Protein AF-A0A377F4G5-F1 (afdb_monomer_lite)

Organism: Escherichia coli (NCBI:txid562)

Structure (mmCIF, N/CA/C/O backbone):
data_AF-A0A377F4G5-F1
#
_entry.id   AF-A0A377F4G5-F1
#
loop_
_atom_site.group_PDB
_atom_site.id
_atom_site.type_symbol
_atom_site.label_atom_id
_atom_site.label_alt_id
_atom_site.label_comp_id
_atom_site.label_asym_id
_atom_site.label_entity_id
_atom_s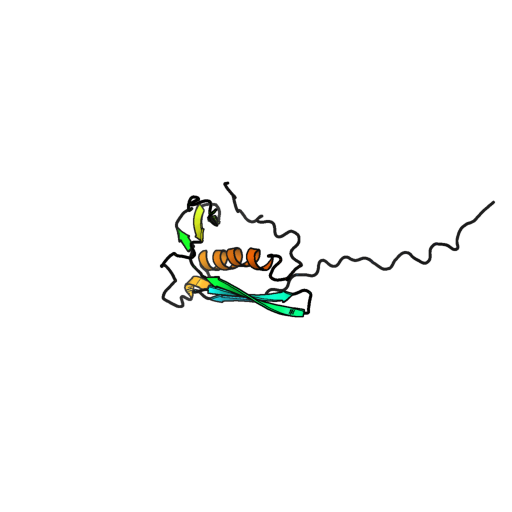ite.label_seq_id
_atom_site.pdbx_PDB_ins_code
_atom_site.Cartn_x
_atom_site.Cartn_y
_atom_site.Cartn_z
_atom_site.occupancy
_atom_site.B_iso_or_equiv
_atom_site.auth_seq_id
_atom_site.auth_comp_id
_atom_site.auth_asym_id
_atom_site.auth_atom_id
_atom_site.pdbx_PDB_model_num
ATOM 1 N N . MET A 1 1 ? 16.442 16.358 66.355 1.00 37.94 1 MET A N 1
ATOM 2 C CA . MET A 1 1 ? 16.858 15.052 65.813 1.00 37.94 1 MET A CA 1
ATOM 3 C C . MET A 1 1 ? 15.592 14.309 65.442 1.00 37.94 1 MET A C 1
ATOM 5 O O . MET A 1 1 ? 14.821 14.062 66.358 1.00 37.94 1 MET A O 1
ATOM 9 N N . THR A 1 2 ? 15.421 14.066 64.129 1.00 38.19 2 THR A N 1
ATOM 10 C CA . THR A 1 2 ? 14.563 13.037 63.485 1.00 38.19 2 THR A CA 1
ATOM 11 C C . THR A 1 2 ? 13.040 13.112 63.743 1.00 38.19 2 THR A C 1
ATOM 13 O O . THR A 1 2 ? 12.600 13.328 64.857 1.00 38.19 2 THR A O 1
ATOM 16 N N . GLU A 1 3 ? 12.109 12.968 62.795 1.00 39.31 3 GLU A N 1
ATOM 17 C CA . GLU A 1 3 ? 12.101 12.510 61.395 1.00 39.31 3 GLU A CA 1
ATOM 18 C C . GLU A 1 3 ? 10.662 12.800 60.893 1.00 39.31 3 GLU A C 1
ATOM 20 O O . GLU A 1 3 ? 9.686 12.408 61.525 1.00 39.31 3 GLU A O 1
ATOM 25 N N . LEU A 1 4 ? 10.416 13.699 59.943 1.00 51.66 4 LEU A N 1
ATOM 26 C CA . LEU A 1 4 ? 10.367 13.440 58.500 1.00 51.66 4 LEU A CA 1
ATOM 27 C C . LEU A 1 4 ? 9.901 12.026 58.088 1.00 51.66 4 LEU A C 1
ATOM 29 O O . LEU A 1 4 ? 10.628 11.315 57.411 1.00 51.66 4 LEU A O 1
ATOM 33 N N . ALA A 1 5 ? 8.670 11.632 58.430 1.00 48.06 5 ALA A N 1
ATOM 34 C CA . ALA A 1 5 ? 8.069 10.421 57.848 1.00 48.06 5 ALA A CA 1
ATOM 35 C C . ALA A 1 5 ? 6.545 10.495 57.613 1.00 48.06 5 ALA A C 1
ATOM 37 O O . ALA A 1 5 ? 5.869 9.472 57.597 1.00 48.06 5 ALA A O 1
ATOM 38 N N . LYS A 1 6 ? 5.972 11.690 57.407 1.00 47.28 6 LYS A N 1
ATOM 39 C CA . LYS A 1 6 ? 4.544 11.840 57.039 1.00 47.28 6 LYS A CA 1
ATOM 40 C C . LYS A 1 6 ? 4.294 12.460 55.663 1.00 47.28 6 LYS A C 1
ATOM 42 O O . LYS A 1 6 ? 3.179 12.870 55.368 1.00 47.28 6 LYS A O 1
ATOM 47 N N . THR A 1 7 ? 5.305 12.461 54.797 1.00 44.16 7 THR A N 1
ATOM 48 C CA . THR A 1 7 ? 5.225 13.081 53.463 1.00 44.16 7 THR A CA 1
ATOM 49 C C . THR A 1 7 ? 5.593 12.123 52.331 1.00 44.16 7 THR A C 1
ATOM 51 O O . THR A 1 7 ? 6.259 12.511 51.380 1.00 44.16 7 THR A O 1
ATOM 54 N N . LYS A 1 8 ? 5.170 10.857 52.412 1.00 45.88 8 LYS A N 1
ATOM 55 C CA . LYS A 1 8 ? 5.184 9.922 51.272 1.00 45.88 8 LYS A CA 1
ATOM 56 C C . LYS A 1 8 ? 4.009 8.947 51.353 1.00 45.88 8 LYS A C 1
ATOM 58 O O . LYS A 1 8 ? 4.189 7.750 51.520 1.00 45.88 8 LYS A O 1
ATOM 63 N N . LEU A 1 9 ? 2.794 9.470 51.228 1.00 38.44 9 LEU A N 1
ATOM 64 C CA . LEU A 1 9 ? 1.647 8.666 50.793 1.00 38.44 9 LEU A CA 1
ATOM 65 C C . LEU A 1 9 ? 0.963 9.364 49.614 1.00 38.44 9 LEU A C 1
ATOM 67 O O . LEU A 1 9 ? -0.228 9.632 49.614 1.00 38.44 9 LEU A O 1
ATOM 71 N N . ALA A 1 10 ? 1.789 9.745 48.646 1.00 45.88 10 ALA A N 1
ATOM 72 C CA . ALA A 1 10 ? 1.379 10.315 47.372 1.00 45.88 10 ALA A CA 1
ATOM 73 C C . ALA A 1 10 ? 2.387 9.904 46.293 1.00 45.88 10 ALA A C 1
ATOM 75 O O . ALA A 1 10 ? 2.873 10.746 45.560 1.00 45.88 10 ALA A O 1
ATOM 76 N N . VAL A 1 11 ? 2.800 8.634 46.253 1.00 48.31 11 VAL A N 1
ATOM 77 C CA . VAL A 1 11 ? 3.570 8.095 45.122 1.00 48.31 11 VAL A CA 1
ATOM 78 C C . VAL A 1 11 ? 3.311 6.596 45.043 1.00 48.31 11 VAL A C 1
ATOM 80 O O . VAL A 1 11 ? 3.979 5.828 45.726 1.00 48.31 11 VAL A O 1
ATOM 83 N N . ALA A 1 12 ? 2.312 6.208 44.256 1.00 44.22 12 ALA A N 1
ATOM 84 C CA . ALA A 1 12 ? 2.341 5.036 43.374 1.00 44.22 12 ALA A CA 1
ATOM 85 C C . ALA A 1 12 ? 0.961 4.847 42.719 1.00 44.22 12 ALA A C 1
ATOM 87 O O . ALA A 1 12 ? 0.418 3.748 42.705 1.00 44.22 12 ALA A O 1
ATOM 88 N N . GLU A 1 13 ? 0.379 5.915 42.161 1.00 46.00 13 GLU A N 1
ATOM 89 C CA . GLU A 1 13 ? -0.459 5.696 40.985 1.00 46.00 13 GLU A CA 1
ATOM 90 C C . GLU A 1 13 ? 0.508 5.273 39.884 1.00 46.00 13 GLU A C 1
ATOM 92 O O . GLU A 1 13 ? 1.428 6.003 39.506 1.00 46.00 13 GLU A O 1
ATOM 97 N N . SER A 1 14 ? 0.385 4.015 39.485 1.00 44.62 14 SER A N 1
ATOM 98 C CA . SER A 1 14 ? 1.102 3.429 38.374 1.00 44.62 14 SER A CA 1
ATOM 99 C C . SER A 1 14 ? 0.802 4.241 37.118 1.00 44.62 14 SER A C 1
ATOM 101 O O . SER A 1 14 ? -0.195 4.004 36.443 1.00 44.62 14 SER A O 1
ATOM 103 N N . ASN A 1 15 ? 1.686 5.177 36.776 1.00 49.75 15 ASN A N 1
ATOM 104 C CA . ASN A 1 15 ? 1.816 5.685 35.416 1.00 49.75 15 ASN A CA 1
ATOM 105 C C . ASN A 1 15 ? 2.389 4.560 34.543 1.00 49.75 15 ASN A C 1
ATOM 107 O O . ASN A 1 15 ? 3.531 4.615 34.090 1.00 49.75 15 ASN A O 1
ATOM 111 N N . SER A 1 16 ? 1.607 3.501 34.339 1.00 50.69 16 SER A N 1
ATOM 112 C CA . SER A 1 16 ? 1.743 2.674 33.156 1.00 50.69 16 SER A CA 1
ATOM 113 C C . SER A 1 16 ? 1.208 3.520 32.014 1.00 50.69 16 SER A C 1
ATOM 115 O O . SER A 1 16 ? 0.003 3.592 31.787 1.00 50.69 16 SER A O 1
ATOM 117 N N . THR A 1 17 ? 2.103 4.212 31.317 1.00 50.62 17 THR A N 1
ATOM 118 C CA . THR A 1 17 ? 1.863 4.610 29.934 1.00 50.62 17 THR A CA 1
ATOM 119 C C . THR A 1 17 ? 1.641 3.319 29.152 1.00 50.62 17 THR A C 1
ATOM 121 O O . THR A 1 17 ? 2.578 2.754 28.588 1.00 50.62 17 THR A O 1
ATOM 124 N N . GLU A 1 18 ? 0.412 2.796 29.180 1.00 59.56 18 GLU A N 1
ATOM 125 C CA . GLU A 1 18 ? -0.017 1.817 28.198 1.00 59.56 18 GLU A CA 1
ATOM 126 C C . GLU A 1 18 ? 0.208 2.482 26.846 1.00 59.56 18 GLU A C 1
ATOM 128 O O . GLU A 1 18 ? -0.343 3.540 26.535 1.00 59.56 18 GLU A O 1
ATOM 133 N N . LEU A 1 19 ? 1.113 1.906 26.061 1.00 60.53 19 LEU A N 1
ATOM 134 C CA . LEU A 1 19 ? 1.130 2.157 24.636 1.00 60.53 19 LEU A CA 1
ATOM 135 C C . LEU A 1 19 ? -0.223 1.665 24.136 1.00 60.53 19 LEU A C 1
ATOM 137 O O . LEU A 1 19 ? -0.404 0.461 23.945 1.00 60.53 19 LEU A O 1
ATOM 141 N N . GLU A 1 20 ? -1.187 2.575 23.987 1.00 68.25 20 GLU A N 1
ATOM 142 C CA . GLU A 1 20 ? -2.457 2.227 23.366 1.00 68.25 20 GLU A CA 1
ATOM 143 C C . GLU A 1 20 ? -2.127 1.534 22.045 1.00 68.25 20 GLU A C 1
ATOM 145 O O . GLU A 1 20 ? -1.281 1.976 21.273 1.00 68.25 20 GLU A O 1
ATOM 150 N N . THR A 1 21 ? -2.675 0.357 21.796 1.00 71.38 21 THR A N 1
ATOM 151 C CA . THR A 1 21 ? -2.383 -0.318 20.533 1.00 71.38 21 THR A CA 1
ATOM 152 C C . THR A 1 21 ? -3.309 0.273 19.487 1.00 71.38 21 THR A C 1
ATOM 154 O O . THR A 1 21 ? -4.527 0.214 19.655 1.00 71.38 21 THR A O 1
ATOM 157 N N . LEU A 1 22 ? -2.759 0.839 18.405 1.00 79.44 22 LEU A N 1
ATOM 158 C CA . LEU A 1 22 ? -3.602 1.280 17.296 1.00 79.44 22 LEU A CA 1
ATOM 159 C C . LEU A 1 22 ? -4.288 0.055 16.686 1.00 79.44 22 LEU A C 1
ATOM 161 O O . LEU A 1 22 ? -3.622 -0.859 16.199 1.00 79.44 22 LEU A O 1
ATOM 165 N N . LYS A 1 23 ? -5.620 0.059 16.690 1.00 83.81 23 LYS A N 1
ATOM 166 C CA . LYS A 1 23 ? -6.434 -0.955 16.021 1.00 83.81 23 LYS A CA 1
ATOM 167 C C . LYS A 1 23 ? -6.840 -0.426 14.653 1.00 83.81 23 LYS A C 1
ATOM 169 O O . LYS A 1 23 ? -7.437 0.644 14.551 1.00 83.81 23 LYS A O 1
ATOM 174 N N . VAL A 1 24 ? -6.505 -1.184 13.617 1.00 88.69 24 VAL A N 1
ATOM 175 C CA . VAL A 1 24 ? -6.858 -0.880 12.232 1.00 88.69 24 VAL A CA 1
ATOM 176 C C . VAL A 1 24 ? -7.565 -2.095 11.658 1.00 88.69 24 VAL A C 1
ATOM 178 O O . VAL A 1 24 ? -7.086 -3.217 11.808 1.00 88.69 24 VAL A O 1
ATOM 181 N N . VAL A 1 25 ? -8.701 -1.867 11.011 1.00 92.44 25 VAL A N 1
ATOM 182 C CA . VAL A 1 25 ? -9.374 -2.874 10.188 1.00 92.44 25 VAL A CA 1
ATOM 183 C C . VAL A 1 25 ? -9.029 -2.582 8.736 1.00 92.44 25 VAL A C 1
ATOM 185 O O . VAL A 1 25 ? -9.068 -1.423 8.322 1.00 92.44 25 VAL A O 1
ATOM 188 N N . ILE A 1 26 ? -8.664 -3.621 7.989 1.00 91.88 26 ILE A N 1
ATOM 189 C CA . ILE A 1 26 ? -8.190 -3.522 6.608 1.00 91.88 26 ILE A CA 1
ATOM 190 C C . ILE A 1 26 ? -8.990 -4.504 5.748 1.00 91.88 26 ILE A C 1
ATOM 192 O O . ILE A 1 26 ? -9.063 -5.684 6.075 1.00 91.88 26 ILE A O 1
ATOM 196 N N . ASP A 1 27 ? -9.592 -3.994 4.678 1.00 91.88 27 ASP A N 1
ATOM 197 C CA . ASP A 1 27 ? -10.165 -4.746 3.556 1.00 91.88 27 ASP A CA 1
ATOM 198 C C . ASP A 1 27 ? -9.227 -4.538 2.356 1.00 91.88 27 ASP A C 1
ATOM 200 O O . ASP A 1 27 ? -9.256 -3.488 1.709 1.00 91.88 27 ASP A O 1
ATOM 204 N N . ASP A 1 28 ? -8.322 -5.490 2.124 1.00 88.06 28 ASP A N 1
ATOM 205 C CA . ASP A 1 28 ? -7.236 -5.458 1.136 1.00 88.06 28 ASP A CA 1
ATOM 206 C C . ASP A 1 28 ? -7.664 -6.048 -0.219 1.00 88.06 28 ASP A C 1
ATOM 208 O O . ASP A 1 28 ? -7.065 -6.969 -0.776 1.00 88.06 28 ASP A O 1
ATOM 212 N N . GLY A 1 29 ? -8.738 -5.496 -0.783 1.00 86.88 29 GLY A N 1
ATOM 213 C CA . GLY A 1 29 ? -9.226 -5.898 -2.098 1.00 86.88 29 GLY A CA 1
ATOM 214 C C . GLY A 1 29 ? -8.226 -5.616 -3.229 1.00 86.88 29 GLY A C 1
ATOM 215 O O . GLY A 1 29 ? -7.485 -4.633 -3.208 1.00 86.88 29 GLY A O 1
ATOM 216 N N . SER A 1 30 ? -8.283 -6.419 -4.299 1.00 84.25 30 SER A N 1
ATOM 217 C CA . SER A 1 30 ? -7.330 -6.328 -5.422 1.00 84.25 30 SER A CA 1
ATOM 218 C C . SER A 1 30 ? -7.296 -4.991 -6.152 1.00 84.25 30 SER A C 1
ATOM 220 O O . SER A 1 30 ? -6.283 -4.649 -6.756 1.00 84.25 30 SER A O 1
ATOM 222 N N . LYS A 1 31 ? -8.375 -4.208 -6.076 1.00 84.75 31 LYS A N 1
ATOM 223 C CA . LYS A 1 31 ? -8.443 -2.865 -6.667 1.00 84.75 31 LYS A CA 1
ATOM 224 C C . LYS A 1 31 ? -7.948 -1.773 -5.723 1.00 84.75 31 LYS A C 1
ATOM 226 O O . LYS A 1 31 ? -7.431 -0.756 -6.178 1.00 84.75 31 LYS A O 1
ATOM 231 N N . ALA A 1 32 ? -8.160 -1.943 -4.423 1.00 87.25 32 ALA A N 1
ATOM 232 C CA . ALA A 1 32 ? -7.875 -0.926 -3.425 1.00 87.25 32 ALA A CA 1
ATOM 233 C C . ALA A 1 32 ? -7.903 -1.521 -2.016 1.00 87.25 32 ALA A C 1
ATOM 235 O O . ALA A 1 32 ? -8.770 -2.341 -1.715 1.00 87.25 32 ALA A O 1
ATOM 236 N N . ALA A 1 33 ? -7.027 -1.020 -1.145 1.00 89.06 33 ALA A N 1
ATOM 237 C CA . ALA A 1 33 ? -7.120 -1.276 0.283 1.00 89.06 33 ALA A CA 1
ATOM 238 C C . ALA A 1 33 ? -8.011 -0.212 0.936 1.00 89.06 33 ALA A C 1
ATOM 240 O O . ALA A 1 33 ? -7.820 0.993 0.745 1.00 89.06 33 ALA A O 1
ATOM 241 N N . LYS A 1 34 ? -8.991 -0.661 1.720 1.00 91.62 34 LYS A N 1
ATOM 242 C CA . LYS A 1 34 ? -9.838 0.188 2.563 1.00 91.62 34 LYS A CA 1
ATOM 243 C C . LYS A 1 34 ? -9.442 -0.031 4.007 1.00 91.62 34 LYS A C 1
ATOM 245 O O . LYS A 1 34 ? -9.418 -1.162 4.480 1.00 91.62 34 LYS A O 1
ATOM 250 N N . LEU A 1 35 ? -9.123 1.047 4.702 1.00 91.75 35 LEU A N 1
ATOM 251 C CA . LEU A 1 35 ? -8.697 1.001 6.089 1.00 91.75 35 LEU A CA 1
ATOM 252 C C . LEU A 1 35 ? -9.661 1.824 6.928 1.00 91.75 35 LEU A C 1
ATOM 254 O O . LEU A 1 35 ? -10.163 2.854 6.482 1.00 91.75 35 LEU A O 1
ATOM 258 N N . VAL A 1 36 ? -9.893 1.387 8.159 1.00 91.62 36 VAL A N 1
ATOM 259 C CA . VAL A 1 36 ? -10.579 2.192 9.165 1.00 91.62 36 VAL A CA 1
ATOM 260 C C . VAL A 1 36 ? -9.882 2.045 10.508 1.00 91.62 36 VAL A C 1
ATOM 262 O O . VAL A 1 36 ? -9.518 0.944 10.927 1.00 91.62 36 VAL A O 1
ATOM 265 N N . CYS A 1 37 ? -9.687 3.173 11.176 1.00 89.12 37 CYS A N 1
ATOM 266 C CA . CYS A 1 37 ? -9.221 3.247 12.554 1.00 89.12 37 CYS A CA 1
ATOM 267 C C . CYS A 1 37 ? -10.185 4.096 13.376 1.00 89.12 37 CYS A C 1
ATOM 269 O O . CYS A 1 37 ? -10.938 4.905 12.834 1.00 89.12 37 CYS A O 1
ATOM 271 N N . THR A 1 38 ? -10.151 3.910 14.689 1.00 87.75 38 THR A N 1
ATOM 272 C CA . THR A 1 38 ? -10.798 4.824 15.628 1.00 87.75 38 THR A CA 1
ATOM 273 C C . THR A 1 38 ? -9.810 5.937 15.971 1.00 87.75 38 THR A C 1
ATOM 275 O O . THR A 1 38 ? -8.666 5.647 16.328 1.00 87.75 38 THR A O 1
ATOM 278 N N . ASN A 1 39 ? -10.221 7.196 15.829 1.00 84.75 39 ASN A N 1
ATOM 279 C CA . ASN A 1 39 ? -9.410 8.340 16.245 1.00 84.75 39 ASN A CA 1
ATOM 280 C C . ASN A 1 39 ? -9.497 8.563 17.766 1.00 84.75 39 ASN A C 1
ATOM 282 O O . ASN A 1 39 ? -10.257 7.901 18.474 1.00 84.75 39 ASN A O 1
ATOM 286 N N . ASN A 1 40 ? -8.741 9.534 18.271 1.00 81.44 40 ASN A N 1
ATOM 287 C CA . ASN A 1 40 ? -8.720 9.870 19.700 1.00 81.44 40 ASN A CA 1
ATOM 288 C C . ASN A 1 40 ? -10.076 10.346 20.255 1.00 81.44 40 ASN A C 1
ATOM 290 O O . ASN A 1 40 ? -10.274 10.362 21.466 1.00 81.44 40 ASN A O 1
ATOM 294 N N . GLN A 1 41 ? -10.991 10.778 19.389 1.00 83.94 41 GLN A N 1
ATOM 295 C CA . GLN A 1 41 ? -12.336 11.236 19.724 1.00 83.94 41 GLN A CA 1
ATOM 296 C C . GLN A 1 41 ? -13.354 10.086 19.761 1.00 83.94 41 GLN A C 1
ATOM 298 O O . GLN A 1 41 ? -14.483 10.287 20.202 1.00 83.94 41 GLN A O 1
ATOM 303 N N . GLY A 1 42 ? -12.956 8.879 19.344 1.00 84.00 42 GLY A N 1
ATOM 304 C CA . GLY A 1 42 ? -13.838 7.718 19.241 1.00 84.00 42 GLY A CA 1
ATOM 305 C C . GLY A 1 42 ? -14.532 7.571 17.882 1.00 84.00 42 GLY A C 1
ATOM 306 O O . GLY A 1 42 ? -15.303 6.628 17.707 1.00 84.00 42 GLY A O 1
ATOM 307 N N . ASP A 1 43 ? -14.252 8.444 16.911 1.00 87.88 43 ASP A N 1
ATOM 308 C CA . ASP A 1 43 ? -14.858 8.393 15.579 1.00 87.88 43 ASP A CA 1
ATOM 309 C C . ASP A 1 43 ? -14.118 7.422 14.653 1.00 87.88 43 ASP A C 1
ATOM 311 O O . ASP A 1 43 ? -12.900 7.239 14.739 1.00 87.88 43 ASP A O 1
ATOM 315 N N . LEU A 1 44 ? -14.857 6.830 13.711 1.00 88.62 44 LEU A N 1
ATOM 316 C CA . LEU A 1 44 ? -14.294 5.997 12.651 1.00 88.62 44 LEU A CA 1
ATOM 317 C C . LEU A 1 44 ? -13.726 6.866 11.525 1.00 88.62 44 LEU A C 1
ATOM 319 O O . LEU A 1 44 ? -14.444 7.664 10.924 1.00 88.62 44 LEU A O 1
ATOM 323 N N . VAL A 1 45 ? -12.453 6.655 11.193 1.00 88.62 45 VAL A N 1
ATOM 324 C CA . VAL A 1 45 ? -11.743 7.384 10.138 1.00 88.62 45 VAL A CA 1
ATOM 325 C C . VAL A 1 45 ? -11.422 6.438 8.984 1.00 88.62 45 VAL A C 1
ATOM 327 O O . VAL A 1 45 ? -10.527 5.599 9.124 1.00 88.62 45 VAL A O 1
ATOM 330 N N . PRO A 1 46 ? -12.148 6.534 7.853 1.00 89.69 46 PRO A N 1
ATOM 331 C CA . PRO A 1 46 ? -11.882 5.716 6.681 1.00 89.69 46 PRO A CA 1
ATOM 332 C C . PRO A 1 46 ? -10.707 6.269 5.862 1.00 89.69 46 PRO A C 1
ATOM 334 O O . PRO A 1 46 ? -10.533 7.479 5.721 1.00 89.69 46 PRO A O 1
ATOM 337 N N . LEU A 1 47 ? -9.942 5.368 5.256 1.00 89.50 47 LEU A N 1
ATOM 338 C CA . LEU A 1 47 ? -8.890 5.651 4.283 1.00 89.50 47 LEU A CA 1
ATOM 339 C C . LEU A 1 47 ? -9.021 4.674 3.110 1.00 89.50 47 LEU A C 1
ATOM 341 O O . LEU A 1 47 ? -9.331 3.500 3.302 1.00 89.50 47 LEU A O 1
ATOM 345 N N . LEU A 1 48 ? -8.751 5.156 1.900 1.00 88.25 48 LEU A N 1
ATOM 346 C CA . LEU A 1 48 ? -8.730 4.353 0.682 1.00 88.25 48 LEU A CA 1
ATOM 347 C C . LEU A 1 48 ? -7.390 4.552 -0.029 1.00 88.25 48 LEU A C 1
ATOM 349 O O . LEU A 1 48 ? -7.018 5.691 -0.311 1.00 88.25 48 LEU A O 1
ATOM 353 N N . THR A 1 49 ? -6.707 3.462 -0.371 1.00 86.75 49 THR A N 1
ATOM 354 C CA . THR A 1 49 ? -5.545 3.487 -1.270 1.00 86.75 49 THR A CA 1
ATOM 355 C C . THR A 1 49 ? -5.782 2.585 -2.464 1.00 86.75 49 THR A C 1
ATOM 357 O O . THR A 1 49 ? -6.249 1.457 -2.324 1.00 86.75 49 THR A O 1
ATOM 360 N N . GLN A 1 50 ? -5.480 3.089 -3.656 1.00 88.25 50 GLN A N 1
ATOM 361 C CA . GLN A 1 50 ? -5.600 2.305 -4.877 1.00 88.25 50 GLN A CA 1
ATOM 362 C C . GLN A 1 50 ? -4.432 1.333 -5.001 1.00 88.25 50 GLN A C 1
ATOM 364 O O . GLN A 1 50 ? -3.298 1.653 -4.649 1.00 88.25 50 GLN A O 1
ATOM 369 N N . ASN A 1 51 ? -4.716 0.154 -5.543 1.00 86.50 51 ASN A N 1
ATOM 370 C CA . ASN A 1 51 ? -3.671 -0.765 -5.937 1.00 86.50 51 ASN A CA 1
ATOM 371 C C . ASN A 1 51 ? -3.111 -0.344 -7.305 1.00 86.50 51 ASN A C 1
ATOM 373 O O . ASN A 1 51 ? -3.658 -0.700 -8.348 1.00 86.50 51 ASN A O 1
ATOM 377 N N . SER A 1 52 ? -2.051 0.462 -7.286 1.00 88.62 52 SER A N 1
ATOM 378 C CA . SER A 1 52 ? -1.431 1.033 -8.487 1.00 88.62 52 SER A CA 1
ATOM 379 C C . SER A 1 52 ? 0.093 0.926 -8.445 1.00 88.62 52 SER A C 1
ATOM 381 O O . SER A 1 52 ? 0.814 1.925 -8.471 1.00 88.62 52 SER A O 1
ATOM 383 N N . PHE A 1 53 ? 0.597 -0.299 -8.303 1.00 89.44 53 PHE A N 1
ATOM 384 C CA . PHE A 1 53 ? 2.033 -0.569 -8.323 1.00 89.44 53 PHE A CA 1
ATOM 385 C C . PHE A 1 53 ? 2.517 -0.877 -9.734 1.00 89.44 53 PHE A C 1
ATOM 387 O O . PHE A 1 53 ? 1.899 -1.633 -10.481 1.00 89.44 53 PHE A O 1
ATOM 394 N N . VAL A 1 54 ? 3.664 -0.305 -10.081 1.00 90.19 54 VAL A N 1
ATOM 395 C CA . VAL A 1 54 ? 4.402 -0.628 -11.301 1.00 90.19 54 VAL A CA 1
ATOM 396 C C . VAL A 1 54 ? 5.701 -1.332 -10.942 1.00 90.19 54 VAL A C 1
ATOM 398 O O . VAL A 1 54 ? 6.259 -1.110 -9.863 1.00 90.19 54 VAL A O 1
ATOM 401 N N . ALA A 1 55 ? 6.171 -2.183 -11.851 1.00 90.31 55 ALA A N 1
ATOM 402 C CA . ALA A 1 55 ? 7.490 -2.785 -11.741 1.00 90.31 55 ALA A CA 1
ATOM 403 C C . ALA A 1 55 ? 8.582 -1.707 -11.828 1.00 90.31 55 ALA A C 1
ATOM 405 O O . ALA A 1 55 ? 8.436 -0.713 -12.541 1.00 90.31 55 ALA A O 1
ATOM 406 N N . ASP A 1 56 ? 9.678 -1.962 -11.117 1.00 91.75 56 ASP A N 1
ATOM 407 C CA . ASP A 1 56 ? 10.846 -1.101 -10.968 1.00 91.75 56 ASP A CA 1
ATOM 408 C C . ASP A 1 56 ? 10.626 0.220 -10.219 1.00 91.75 56 ASP A C 1
ATOM 410 O O . ASP A 1 56 ? 9.519 0.670 -9.920 1.00 91.75 56 ASP A O 1
ATOM 414 N N . PHE A 1 57 ? 11.748 0.823 -9.827 1.00 93.19 57 PHE A N 1
ATOM 415 C CA . PHE A 1 57 ? 11.757 2.113 -9.154 1.00 93.19 57 PHE A CA 1
ATOM 416 C C . PHE A 1 57 ? 11.471 3.237 -10.132 1.00 93.19 57 PHE A C 1
ATOM 418 O O .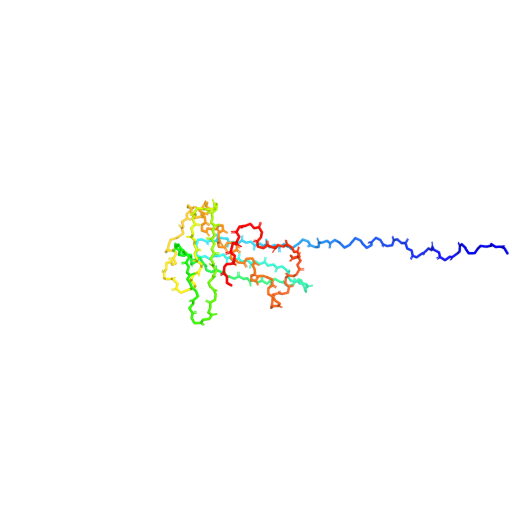 PHE A 1 57 ? 12.031 3.299 -11.227 1.00 93.19 57 PHE A O 1
ATOM 425 N N . ARG A 1 58 ? 10.668 4.192 -9.675 1.00 90.00 58 ARG A N 1
ATOM 426 C CA . ARG A 1 58 ? 10.516 5.473 -10.354 1.00 90.00 58 ARG A CA 1
ATOM 427 C C . ARG A 1 58 ? 11.527 6.460 -9.789 1.00 90.00 58 ARG A C 1
ATOM 429 O O . ARG A 1 58 ? 11.930 6.363 -8.628 1.00 90.00 58 ARG A O 1
ATOM 436 N N . VAL A 1 59 ? 11.934 7.409 -10.617 1.00 89.06 59 VAL A N 1
ATOM 437 C CA . VAL A 1 59 ? 12.754 8.553 -10.205 1.00 89.06 59 VAL A CA 1
ATOM 438 C C . VAL A 1 59 ? 11.852 9.738 -9.881 1.00 89.06 59 VAL A C 1
ATOM 440 O O . VAL A 1 59 ? 10.692 9.769 -10.297 1.00 89.06 59 VAL A O 1
ATOM 443 N N . SER A 1 60 ? 12.364 10.704 -9.123 1.00 86.44 60 SER A N 1
ATOM 444 C CA . SER A 1 60 ? 11.631 11.938 -8.862 1.00 86.44 60 SER A CA 1
ATOM 445 C C . SER A 1 60 ? 11.389 12.718 -10.155 1.00 86.44 60 SER A C 1
ATOM 447 O O . SER A 1 60 ? 12.257 12.819 -11.022 1.00 86.44 60 SER A O 1
ATOM 449 N N . HIS A 1 61 ? 10.187 13.273 -10.275 1.00 80.06 61 HIS A N 1
ATOM 450 C CA . HIS A 1 61 ? 9.780 14.137 -11.379 1.00 80.06 61 HIS A CA 1
ATOM 451 C C . HIS A 1 61 ? 9.007 15.318 -10.796 1.00 80.06 61 HIS A C 1
ATOM 453 O O . HIS A 1 61 ? 8.215 15.127 -9.874 1.00 80.06 61 HIS A O 1
ATOM 459 N N . ASP A 1 62 ? 9.291 16.533 -11.264 1.00 82.50 62 ASP A N 1
ATOM 460 C CA . ASP A 1 62 ? 8.657 17.774 -10.792 1.00 82.50 62 ASP A CA 1
ATOM 461 C C . ASP A 1 62 ? 8.658 17.961 -9.261 1.00 82.50 62 ASP A C 1
ATOM 463 O O . ASP A 1 62 ? 7.715 18.469 -8.661 1.00 82.50 62 ASP A O 1
ATOM 467 N N . GLY A 1 63 ? 9.736 17.528 -8.598 1.00 80.00 63 GLY A N 1
ATOM 468 C CA . GLY A 1 63 ? 9.886 17.633 -7.141 1.00 80.00 63 GLY A CA 1
ATOM 469 C C . GLY A 1 63 ? 9.060 16.624 -6.332 1.00 80.00 63 GLY A C 1
ATOM 470 O O . GLY A 1 63 ? 9.156 16.612 -5.104 1.00 80.00 63 GLY A O 1
ATOM 471 N N . LEU A 1 64 ? 8.296 15.743 -6.985 1.00 80.06 64 LEU A N 1
ATOM 472 C CA . LEU A 1 64 ? 7.566 14.660 -6.333 1.00 80.06 64 LEU A CA 1
ATOM 473 C C . LEU A 1 64 ? 8.495 13.462 -6.103 1.00 80.06 64 LEU A C 1
ATOM 475 O O . LEU A 1 64 ? 9.096 12.929 -7.038 1.00 80.06 64 LEU A O 1
ATOM 479 N N . ILE A 1 65 ? 8.604 13.032 -4.8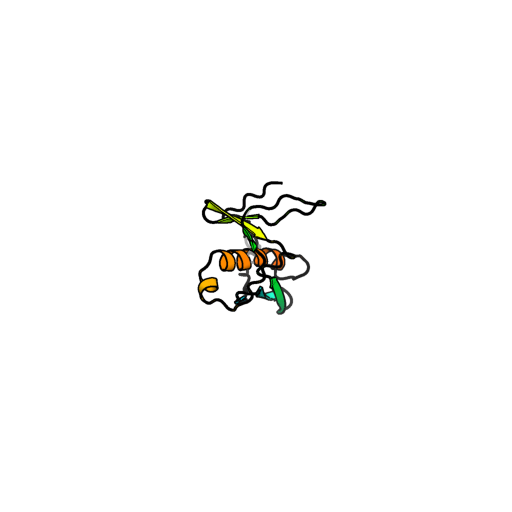44 1.00 86.31 65 ILE A N 1
ATOM 480 C CA . ILE A 1 65 ? 9.389 11.855 -4.454 1.00 86.31 65 ILE A CA 1
ATOM 481 C C . ILE A 1 65 ? 8.493 10.610 -4.571 1.00 86.31 65 ILE A C 1
ATOM 483 O O . ILE A 1 65 ? 7.455 10.557 -3.907 1.00 86.31 65 ILE A O 1
ATOM 487 N N . PRO A 1 66 ? 8.863 9.604 -5.383 1.00 87.31 66 PRO A N 1
ATOM 488 C CA . PRO A 1 66 ? 8.070 8.393 -5.541 1.00 87.31 66 PRO A CA 1
ATOM 489 C C . PRO A 1 66 ? 8.167 7.482 -4.313 1.00 87.31 66 PRO A C 1
ATOM 491 O O . PRO A 1 66 ? 9.192 7.416 -3.631 1.00 87.31 66 PRO A O 1
ATOM 494 N N . PHE A 1 67 ? 7.107 6.714 -4.064 1.00 91.06 67 PHE A N 1
ATOM 495 C CA . PHE A 1 67 ? 7.125 5.646 -3.067 1.00 91.06 67 PHE A CA 1
ATOM 496 C C . PHE A 1 67 ? 7.681 4.371 -3.706 1.00 91.06 67 PHE A C 1
ATOM 498 O O . PHE A 1 67 ? 6.953 3.640 -4.377 1.00 91.06 67 PHE A O 1
ATOM 505 N N . ASN A 1 68 ? 8.977 4.131 -3.518 1.00 92.44 68 ASN A N 1
ATOM 506 C CA . ASN A 1 68 ? 9.684 2.954 -4.024 1.00 92.44 68 ASN A CA 1
ATOM 507 C C . ASN A 1 68 ? 9.828 1.879 -2.934 1.00 92.44 68 ASN A C 1
ATOM 509 O O . ASN A 1 68 ? 10.161 2.192 -1.790 1.00 92.44 68 ASN A O 1
ATOM 513 N N . TYR A 1 69 ? 9.624 0.614 -3.309 1.00 91.12 69 TYR A N 1
ATOM 514 C CA . TYR A 1 69 ? 9.601 -0.543 -2.413 1.00 91.12 69 TYR A CA 1
ATOM 515 C C . TYR A 1 69 ? 10.494 -1.670 -2.935 1.00 91.12 69 TYR A C 1
ATOM 517 O O . TYR A 1 69 ? 10.368 -2.079 -4.090 1.00 91.12 69 TYR A O 1
ATOM 525 N N . LEU A 1 70 ? 11.375 -2.190 -2.077 1.00 92.44 70 LEU A N 1
ATOM 526 C CA . LEU A 1 70 ? 12.212 -3.354 -2.367 1.00 92.44 70 LEU A CA 1
ATOM 527 C C . LEU A 1 70 ? 11.687 -4.558 -1.590 1.00 92.44 70 LEU A C 1
ATOM 529 O O . LEU A 1 70 ? 11.739 -4.578 -0.362 1.00 92.44 70 LEU A O 1
ATOM 533 N N . ILE A 1 71 ? 11.211 -5.563 -2.308 1.00 87.06 71 ILE A N 1
ATOM 534 C CA . ILE A 1 71 ? 10.651 -6.774 -1.724 1.00 87.06 71 ILE A CA 1
ATOM 535 C C . ILE A 1 71 ? 11.712 -7.860 -1.692 1.00 87.06 71 ILE A C 1
ATOM 537 O O . ILE A 1 71 ? 12.339 -8.157 -2.712 1.00 87.06 71 ILE A O 1
ATOM 541 N N . ASP A 1 72 ? 11.925 -8.417 -0.499 1.00 86.12 72 ASP A N 1
ATOM 542 C CA . ASP A 1 72 ? 12.837 -9.534 -0.235 1.00 86.12 72 ASP A CA 1
ATOM 543 C C . ASP A 1 72 ? 14.260 -9.309 -0.798 1.00 86.12 72 ASP A C 1
ATOM 545 O O . ASP A 1 72 ? 14.997 -10.243 -1.094 1.00 86.12 72 ASP A O 1
ATOM 549 N N . GLY A 1 73 ? 14.659 -8.038 -0.956 1.00 86.62 73 GLY A N 1
ATOM 550 C CA . GLY A 1 73 ? 15.951 -7.625 -1.513 1.00 86.62 73 GLY A CA 1
ATOM 551 C C . GLY A 1 73 ? 16.098 -7.771 -3.034 1.00 86.62 73 GLY A C 1
ATOM 552 O O . GLY A 1 73 ? 17.144 -7.404 -3.567 1.00 86.62 73 GLY A O 1
ATOM 553 N N . LEU A 1 74 ? 15.081 -8.280 -3.735 1.00 88.69 74 LEU A N 1
ATOM 554 C CA . LEU A 1 74 ? 15.185 -8.725 -5.128 1.00 88.69 74 LEU A CA 1
ATOM 555 C C . LEU A 1 74 ? 14.265 -7.955 -6.073 1.00 88.69 74 LEU A C 1
ATOM 557 O O . LEU A 1 74 ? 14.712 -7.490 -7.121 1.00 88.69 74 LEU A O 1
ATOM 561 N N . GLN A 1 75 ? 12.989 -7.817 -5.715 1.00 91.31 75 GLN A N 1
ATOM 562 C CA . GLN A 1 75 ? 11.986 -7.242 -6.606 1.00 91.31 75 GLN A CA 1
ATOM 563 C C . GLN A 1 75 ? 11.748 -5.774 -6.272 1.00 91.31 75 GLN A C 1
ATOM 565 O O . GLN A 1 75 ? 11.606 -5.394 -5.109 1.00 91.31 75 GLN A O 1
ATOM 570 N N . ARG A 1 76 ? 11.704 -4.940 -7.307 1.00 93.06 76 ARG A N 1
ATOM 571 C CA . ARG A 1 76 ? 11.510 -3.497 -7.185 1.00 93.06 76 ARG A CA 1
ATOM 572 C C . ARG A 1 76 ? 10.124 -3.125 -7.667 1.00 93.06 76 ARG A C 1
ATOM 574 O O . ARG A 1 76 ? 9.723 -3.532 -8.753 1.00 93.06 76 ARG A O 1
ATOM 581 N N . PHE A 1 77 ? 9.454 -2.295 -6.884 1.00 91.94 77 PHE A N 1
ATOM 582 C CA . PHE A 1 77 ? 8.153 -1.744 -7.223 1.00 91.94 77 PHE A CA 1
ATOM 583 C C . PHE A 1 77 ? 8.082 -0.268 -6.860 1.00 91.94 77 PHE A C 1
ATOM 585 O O . PHE A 1 77 ? 8.785 0.207 -5.962 1.00 91.94 77 PHE A O 1
ATOM 592 N N . SER A 1 78 ? 7.188 0.451 -7.523 1.00 91.50 78 SER A N 1
ATOM 593 C CA . SER A 1 78 ? 6.871 1.837 -7.204 1.00 91.50 78 SER A CA 1
ATOM 594 C C . SER A 1 78 ? 5.368 2.051 -7.219 1.00 91.50 78 SER A C 1
ATOM 596 O O . SER A 1 78 ? 4.678 1.543 -8.101 1.00 91.50 78 SER A O 1
ATOM 598 N N . HIS A 1 79 ? 4.850 2.820 -6.264 1.00 90.00 79 HIS A N 1
ATOM 599 C CA . HIS A 1 79 ? 3.458 3.254 -6.315 1.00 90.00 79 HIS A CA 1
ATOM 600 C C . HIS A 1 79 ? 3.297 4.406 -7.318 1.00 90.00 79 HIS A C 1
ATOM 602 O O . HIS A 1 79 ? 4.023 5.407 -7.275 1.00 90.00 79 HIS A O 1
ATOM 608 N N . HIS A 1 80 ? 2.314 4.294 -8.208 1.00 87.12 80 HIS A N 1
ATOM 609 C CA . HIS A 1 80 ? 2.009 5.289 -9.224 1.00 87.12 80 HIS A CA 1
ATOM 610 C C . HIS A 1 80 ? 0.499 5.505 -9.350 1.00 87.12 80 HIS A C 1
ATOM 612 O O . HIS A 1 80 ? -0.171 4.827 -10.112 1.00 87.12 80 HIS A O 1
ATOM 618 N N . SER A 1 81 ? -0.014 6.539 -8.683 1.00 77.31 81 SER A N 1
ATOM 619 C CA . SER A 1 81 ? 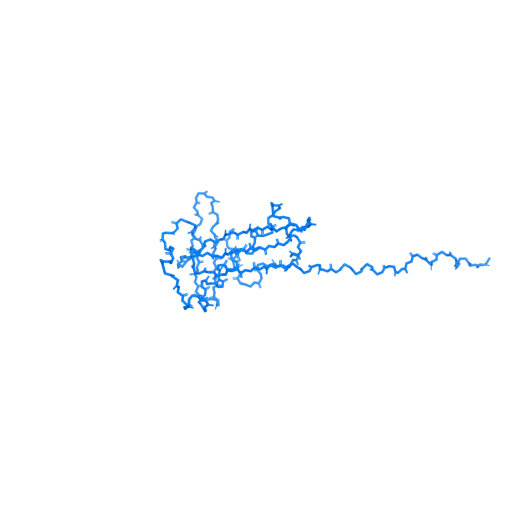-1.451 6.867 -8.642 1.00 77.31 81 SER A CA 1
ATOM 620 C C . SER A 1 81 ? -2.126 7.087 -10.001 1.00 77.31 81 SER A C 1
ATOM 622 O O . SER A 1 81 ? -3.340 6.983 -10.095 1.00 77.31 81 SER A O 1
ATOM 624 N N . GLU A 1 82 ? -1.366 7.418 -11.047 1.00 72.06 82 GLU A N 1
ATOM 625 C CA . GLU A 1 82 ? -1.891 7.625 -12.404 1.00 72.06 82 GLU A CA 1
ATOM 626 C C . GLU A 1 82 ? -1.660 6.423 -13.323 1.00 72.06 82 GLU A C 1
ATOM 628 O O . GLU A 1 82 ? -2.005 6.474 -14.503 1.00 72.06 82 GLU A O 1
ATOM 633 N N . SER A 1 83 ? -1.057 5.336 -12.826 1.00 66.88 83 SER A N 1
ATOM 634 C CA . SER A 1 83 ? -0.879 4.153 -13.658 1.00 66.88 83 SER A CA 1
ATOM 635 C C . SER A 1 83 ? -2.248 3.587 -14.023 1.00 66.88 83 SER A C 1
ATOM 637 O O . SER A 1 83 ? -3.048 3.265 -13.146 1.00 66.88 83 SER A O 1
ATOM 639 N N . SER A 1 84 ? -2.490 3.403 -15.317 1.00 55.09 84 SER A N 1
ATOM 640 C CA . SER A 1 84 ? -3.705 2.782 -15.852 1.00 55.09 84 SER A CA 1
ATOM 641 C C . SER A 1 84 ? -3.796 1.277 -15.578 1.00 55.09 84 SER A C 1
ATOM 643 O O . SER A 1 84 ? -4.768 0.645 -15.976 1.00 55.09 84 SER A O 1
ATOM 645 N N . ASN A 1 85 ? -2.796 0.692 -14.911 1.00 56.25 85 ASN A N 1
ATOM 646 C CA . ASN A 1 85 ? -2.719 -0.733 -14.587 1.00 56.25 85 ASN A CA 1
ATOM 647 C C . ASN A 1 85 ? -3.552 -1.080 -13.344 1.00 56.25 85 ASN A C 1
ATOM 649 O O . ASN A 1 85 ? -3.133 -1.890 -12.520 1.00 56.25 85 ASN A O 1
ATOM 653 N N . ALA A 1 86 ? -4.719 -0.455 -13.181 1.00 55.25 86 ALA A N 1
ATOM 654 C CA . ALA A 1 86 ? -5.674 -0.933 -12.199 1.00 55.25 86 ALA A CA 1
ATOM 655 C C . ALA A 1 86 ? -6.046 -2.366 -12.597 1.00 55.25 86 ALA A C 1
ATOM 657 O O . ALA A 1 86 ? -6.475 -2.600 -13.727 1.00 55.25 86 ALA A O 1
ATOM 658 N N . LEU A 1 87 ? -5.843 -3.331 -11.696 1.00 55.44 87 LEU A N 1
ATOM 659 C CA . LEU A 1 87 ? -6.227 -4.719 -11.940 1.00 55.44 87 LEU A CA 1
ATOM 660 C C . LEU A 1 87 ? -7.721 -4.757 -12.304 1.00 55.44 87 LEU A C 1
ATOM 662 O O . LEU A 1 87 ? -8.599 -4.457 -11.488 1.00 55.44 87 LEU A O 1
ATOM 666 N N . GLU A 1 88 ? -8.007 -5.080 -13.567 1.00 52.97 88 GLU A N 1
ATOM 667 C CA . GLU A 1 88 ? -9.365 -5.105 -14.123 1.00 52.97 88 GLU A CA 1
ATOM 668 C C . GLU A 1 88 ? -10.244 -6.129 -13.380 1.00 52.97 88 GLU A C 1
ATOM 670 O O . GLU A 1 88 ? -11.439 -5.890 -13.159 1.00 52.97 88 GLU A O 1
ATOM 675 N N . THR A 1 89 ? -9.643 -7.216 -12.883 1.00 53.62 89 THR A N 1
ATOM 676 C CA . THR A 1 89 ? -10.333 -8.353 -12.266 1.00 53.62 89 THR A CA 1
ATOM 677 C C . THR A 1 89 ? -10.122 -8.471 -10.756 1.00 53.62 89 THR A C 1
ATOM 679 O O . THR A 1 89 ? -9.065 -8.160 -10.204 1.00 53.62 89 THR A O 1
ATOM 682 N N . THR A 1 90 ? -11.151 -8.978 -10.075 1.00 59.78 90 THR A N 1
ATOM 683 C CA . THR A 1 90 ? -11.017 -9.556 -8.735 1.00 59.78 90 THR A CA 1
ATOM 684 C C . THR A 1 90 ? -10.209 -10.841 -8.873 1.00 59.78 90 THR A C 1
ATOM 686 O O . THR A 1 90 ? -10.712 -11.828 -9.405 1.00 59.78 90 THR A O 1
ATOM 689 N N . ASP A 1 91 ? -8.946 -10.805 -8.465 1.00 69.12 91 ASP A N 1
ATOM 690 C CA . ASP A 1 91 ? -8.037 -11.943 -8.565 1.00 69.12 91 ASP A CA 1
ATOM 691 C C . ASP A 1 91 ? -7.818 -12.538 -7.172 1.00 69.12 91 ASP A C 1
ATOM 693 O O . ASP A 1 91 ? -7.388 -11.845 -6.253 1.00 69.12 91 ASP A O 1
ATOM 697 N N . VAL A 1 92 ? -8.147 -13.818 -6.998 1.00 75.88 92 VAL A N 1
ATOM 698 C CA . VAL A 1 92 ? -7.927 -14.530 -5.730 1.00 75.88 92 VAL A CA 1
ATOM 699 C C . VAL A 1 92 ? -6.432 -14.717 -5.473 1.00 75.88 92 VAL A C 1
ATOM 701 O O . VAL A 1 92 ? -6.010 -14.688 -4.319 1.00 75.88 92 VAL A O 1
ATOM 704 N N . ALA A 1 93 ? -5.618 -14.852 -6.525 1.00 79.06 93 ALA A N 1
ATOM 705 C CA . ALA A 1 93 ? -4.169 -14.954 -6.388 1.00 79.06 93 ALA A CA 1
ATOM 706 C C . ALA A 1 93 ? -3.567 -13.685 -5.767 1.00 79.06 93 ALA A C 1
ATOM 708 O O . ALA A 1 93 ? -2.575 -13.776 -5.046 1.00 79.06 93 ALA A O 1
ATOM 709 N N . HIS A 1 94 ? -4.224 -12.532 -5.950 1.00 81.06 94 HIS A N 1
ATOM 710 C CA . HIS A 1 94 ? -3.783 -11.262 -5.383 1.00 81.06 94 HIS A CA 1
ATOM 711 C C . HIS A 1 94 ? -3.669 -11.282 -3.855 1.00 81.06 94 HIS A C 1
ATOM 713 O O . HIS A 1 94 ? -2.797 -10.637 -3.294 1.00 81.06 94 HIS A O 1
ATOM 719 N N . GLN A 1 95 ? -4.502 -12.061 -3.158 1.00 82.12 95 GLN A N 1
ATOM 720 C CA . GLN A 1 95 ? -4.468 -12.158 -1.690 1.00 82.12 95 GLN A CA 1
ATOM 721 C C . GLN A 1 95 ? -3.147 -12.725 -1.144 1.00 82.12 95 GLN A C 1
ATOM 723 O O . GLN A 1 95 ? -2.866 -12.615 0.047 1.00 82.12 95 GLN A O 1
ATOM 728 N N . TYR A 1 96 ? -2.343 -13.341 -2.010 1.00 83.81 96 TYR A N 1
ATOM 729 C CA . TYR A 1 96 ? -1.076 -13.968 -1.653 1.00 83.81 96 TYR A CA 1
ATOM 730 C C . TYR A 1 96 ? 0.113 -13.376 -2.410 1.00 83.81 96 TYR A C 1
ATOM 732 O O . TYR A 1 96 ? 1.238 -13.834 -2.207 1.00 83.81 96 TYR A O 1
ATOM 740 N N . ASP A 1 97 ? -0.124 -12.396 -3.285 1.00 86.00 97 ASP A N 1
ATOM 741 C CA . ASP A 1 97 ? 0.938 -11.779 -4.064 1.00 86.00 97 ASP A CA 1
ATOM 742 C C . ASP A 1 97 ? 1.674 -10.697 -3.266 1.00 86.00 97 ASP A C 1
ATOM 744 O O . ASP A 1 97 ? 1.253 -10.210 -2.208 1.00 86.00 97 ASP A O 1
ATOM 748 N N . GLU A 1 98 ? 2.832 -10.314 -3.783 1.00 86.56 98 GLU A N 1
ATOM 749 C CA . GLU A 1 98 ? 3.631 -9.266 -3.182 1.00 86.56 98 GLU A CA 1
ATOM 750 C C . GLU A 1 98 ? 2.973 -7.875 -3.246 1.00 86.56 98 GLU A C 1
ATOM 752 O O . GLU A 1 98 ? 3.277 -7.016 -2.412 1.00 86.56 98 GLU A O 1
ATOM 757 N N . ILE A 1 99 ? 2.044 -7.661 -4.182 1.00 86.88 99 ILE A N 1
ATOM 758 C CA . ILE A 1 99 ? 1.354 -6.391 -4.405 1.00 86.88 99 ILE A CA 1
ATOM 759 C C . ILE A 1 99 ? 0.310 -6.128 -3.313 1.00 86.88 99 ILE A C 1
ATOM 761 O O . ILE A 1 99 ? 0.227 -4.994 -2.845 1.00 86.88 99 ILE A O 1
ATOM 765 N N . SER A 1 100 ? -0.432 -7.136 -2.841 1.00 87.12 100 SER A N 1
ATOM 766 C CA . SER A 1 100 ? -1.356 -6.999 -1.703 1.00 87.12 100 SER A CA 1
ATOM 767 C C . SER A 1 100 ? -0.598 -6.517 -0.465 1.00 87.12 100 SER A C 1
ATOM 769 O O . SER A 1 100 ? -0.941 -5.493 0.139 1.00 87.12 100 SER A O 1
ATOM 771 N N . ARG A 1 101 ? 0.530 -7.173 -0.159 1.00 88.81 101 ARG A N 1
ATOM 772 C CA . ARG A 1 101 ? 1.420 -6.772 0.938 1.00 88.81 101 ARG A CA 1
ATOM 773 C C . ARG A 1 101 ? 1.883 -5.322 0.772 1.00 88.81 101 ARG A C 1
ATOM 775 O O . ARG A 1 101 ? 1.812 -4.544 1.727 1.00 88.81 101 ARG A O 1
ATOM 782 N N . LEU A 1 102 ? 2.330 -4.933 -0.424 1.00 89.75 102 LEU A N 1
ATOM 783 C CA . LEU A 1 102 ? 2.727 -3.550 -0.695 1.00 89.75 102 LEU A CA 1
ATOM 784 C C . LEU A 1 102 ? 1.580 -2.554 -0.529 1.00 89.75 102 LEU A C 1
ATOM 786 O O . LEU A 1 102 ? 1.803 -1.478 0.022 1.00 89.75 102 LEU A O 1
ATOM 790 N N . ASN A 1 103 ? 0.373 -2.893 -0.973 1.00 87.94 103 ASN A N 1
ATOM 791 C CA . ASN A 1 103 ? -0.793 -2.021 -0.900 1.00 87.94 103 ASN A CA 1
ATOM 792 C C . ASN A 1 103 ? -1.152 -1.698 0.557 1.00 87.94 103 ASN A C 1
ATOM 794 O O . ASN A 1 103 ? -1.312 -0.530 0.918 1.00 87.94 103 ASN A O 1
ATOM 798 N N . VAL A 1 104 ? -1.143 -2.707 1.432 1.00 89.38 104 VAL A N 1
ATOM 799 C CA . VAL A 1 104 ? -1.321 -2.507 2.877 1.00 89.38 104 VAL A CA 1
ATOM 800 C C . VAL A 1 104 ? -0.196 -1.643 3.458 1.00 89.38 104 VAL A C 1
ATOM 802 O O . VAL A 1 104 ? -0.465 -0.659 4.150 1.00 89.38 104 VAL A O 1
ATOM 805 N N . HIS A 1 105 ? 1.070 -1.944 3.148 1.00 88.81 105 HIS A N 1
ATOM 806 C CA . HIS A 1 105 ? 2.205 -1.152 3.639 1.00 88.81 105 HIS A CA 1
ATOM 807 C C . HIS A 1 105 ? 2.204 0.297 3.138 1.00 88.81 105 HIS A C 1
ATOM 809 O O . HIS A 1 105 ? 2.634 1.193 3.866 1.00 88.81 105 HIS A O 1
ATOM 815 N N . HIS A 1 106 ? 1.725 0.540 1.919 1.00 89.06 106 HIS A N 1
ATOM 816 C CA . HIS A 1 106 ? 1.582 1.876 1.356 1.00 89.06 106 HIS A CA 1
ATOM 817 C C . HIS A 1 106 ? 0.488 2.673 2.067 1.00 89.06 106 HIS A C 1
ATOM 819 O O . HIS A 1 106 ? 0.666 3.866 2.286 1.00 89.06 106 HIS A O 1
ATOM 825 N N . ALA A 1 107 ? -0.591 2.022 2.505 1.00 87.56 107 ALA A N 1
ATOM 826 C CA . ALA A 1 107 ? -1.703 2.678 3.183 1.00 87.56 107 ALA A CA 1
ATOM 827 C C . ALA A 1 107 ? -1.395 3.137 4.618 1.00 87.56 107 ALA A C 1
ATOM 829 O O . ALA A 1 107 ? -1.825 4.214 5.038 1.00 87.56 107 ALA A O 1
ATOM 830 N N . LEU A 1 108 ? -0.635 2.346 5.382 1.00 85.69 108 LEU A N 1
ATOM 831 C CA . LEU A 1 108 ? -0.413 2.589 6.815 1.00 85.69 108 LEU A CA 1
ATOM 832 C C . LEU A 1 108 ? 0.154 3.987 7.154 1.00 85.69 108 LEU A C 1
ATOM 834 O O . LEU A 1 108 ? -0.332 4.600 8.109 1.00 85.69 108 LEU A O 1
ATOM 838 N N . PRO A 1 109 ? 1.139 4.548 6.421 1.00 82.81 109 PRO A N 1
ATOM 839 C CA . PRO A 1 109 ? 1.635 5.899 6.681 1.00 82.81 109 PRO A CA 1
ATOM 840 C C . PRO A 1 109 ? 0.570 6.998 6.580 1.00 82.81 109 PRO A C 1
ATOM 842 O O . PRO A 1 109 ? 0.650 7.972 7.327 1.00 82.81 109 PRO A O 1
ATOM 845 N N . PHE A 1 110 ? -0.440 6.854 5.715 1.00 80.50 110 PHE A N 1
ATOM 846 C CA . PHE A 1 110 ? -1.482 7.875 5.542 1.00 80.50 110 PHE A CA 1
ATOM 847 C C . PHE A 1 110 ? -2.409 7.974 6.760 1.00 80.50 110 PHE A C 1
ATOM 849 O O . PHE A 1 110 ? -2.879 9.067 7.085 1.00 80.50 110 PHE A O 1
ATOM 856 N N . LEU A 1 111 ? -2.573 6.876 7.509 1.00 74.88 111 LEU A N 1
ATOM 857 C CA . LEU A 1 111 ? -3.286 6.873 8.791 1.00 74.88 111 LEU A CA 1
ATOM 858 C C . LEU A 1 111 ? -2.569 7.673 9.886 1.00 74.88 111 LEU A C 1
ATOM 860 O O . LEU A 1 111 ? -3.201 8.010 10.882 1.00 74.88 111 LEU A O 1
ATOM 864 N N . ARG A 1 112 ? -1.273 7.981 9.723 1.00 66.62 112 ARG A N 1
ATOM 865 C CA . ARG A 1 112 ? -0.479 8.767 10.686 1.00 66.62 112 ARG A CA 1
ATOM 866 C C . ARG A 1 112 ? -0.532 10.271 10.435 1.00 66.62 112 ARG A C 1
ATOM 868 O O . ARG A 1 112 ? 0.044 11.023 11.219 1.00 66.62 112 ARG A O 1
ATOM 875 N N . SER A 1 113 ? -1.122 10.719 9.328 1.00 63.75 113 SER A N 1
ATOM 876 C CA . SER A 1 113 ? -1.170 12.150 9.030 1.00 63.75 113 SER A CA 1
ATOM 877 C C . SER A 1 113 ? -1.951 12.887 10.127 1.00 63.75 113 SER A C 1
ATOM 879 O O . SER A 1 113 ? -2.942 12.377 10.641 1.00 63.75 113 SER A O 1
ATOM 881 N N . ASN A 1 114 ? -1.535 14.105 10.496 1.00 53.00 114 ASN A N 1
ATOM 882 C CA . ASN A 1 114 ? -2.247 14.910 11.507 1.00 53.00 114 ASN A CA 1
ATOM 883 C C . ASN A 1 114 ? -3.737 15.129 11.166 1.00 53.00 114 ASN A C 1
ATOM 885 O O . ASN A 1 114 ? -4.508 15.523 12.034 1.00 53.00 114 ASN A O 1
ATOM 889 N N . ALA A 1 115 ? -4.134 14.872 9.917 1.00 56.22 115 ALA A N 1
ATOM 890 C CA . ALA A 1 115 ? -5.504 14.960 9.440 1.00 56.22 115 ALA A CA 1
ATOM 891 C C . ALA A 1 115 ? -6.422 13.830 9.946 1.00 56.22 115 ALA A C 1
ATOM 893 O O . ALA A 1 115 ? -7.627 14.044 10.025 1.00 56.22 115 ALA A O 1
ATOM 894 N N . THR A 1 116 ? -5.896 12.646 10.283 1.00 59.06 116 THR A N 1
ATOM 895 C CA . THR A 1 116 ? -6.719 11.475 10.652 1.00 59.06 116 THR A CA 1
ATOM 896 C C . THR A 1 116 ? -6.922 11.323 12.157 1.00 59.06 116 THR A C 1
ATOM 898 O O . THR A 1 116 ? -7.884 10.692 12.575 1.00 59.06 116 THR A O 1
ATOM 901 N N . GLY A 1 117 ? -6.036 11.865 13.000 1.00 63.53 117 GLY A N 1
ATOM 902 C CA . GLY A 1 117 ? -6.171 11.768 14.462 1.00 63.53 117 GLY A CA 1
ATOM 903 C C . GLY A 1 117 ? -6.105 10.338 15.029 1.00 63.53 117 GLY A C 1
ATOM 904 O O . GLY A 1 117 ? -6.414 10.137 16.201 1.00 63.53 117 GLY A O 1
ATOM 905 N N . CYS A 1 118 ? -5.697 9.348 14.227 1.00 66.75 118 CYS A N 1
ATOM 906 C CA . CYS A 1 118 ? -5.480 7.966 14.655 1.00 66.75 118 CYS A CA 1
ATOM 907 C C . CYS A 1 118 ? -4.083 7.823 15.269 1.00 66.75 118 CYS A C 1
ATOM 909 O O . CYS A 1 118 ? -3.137 7.362 14.625 1.00 66.75 118 CYS A O 1
ATOM 911 N N . SER A 1 119 ? -3.910 8.267 16.514 1.00 59.91 119 SER A N 1
ATOM 912 C CA . SER A 1 119 ? -2.605 8.224 17.173 1.00 59.91 119 SER A CA 1
ATOM 913 C C . SER A 1 119 ? -2.494 7.082 18.172 1.00 59.91 119 SER A C 1
ATOM 915 O O . SER A 1 119 ? -2.938 7.215 19.300 1.00 59.91 119 SER A O 1
ATOM 917 N N . SER A 1 120 ? -1.786 6.016 17.779 1.00 52.50 120 SER A N 1
ATOM 918 C CA . SER A 1 120 ? -0.929 5.277 18.721 1.00 52.50 120 SER A CA 1
ATOM 919 C C . SER A 1 120 ? 0.208 4.444 18.094 1.00 52.50 120 SER A C 1
ATOM 921 O O . SER A 1 120 ? 0.826 3.587 18.723 1.00 52.50 120 SER A O 1
ATOM 923 N N . LEU A 1 121 ? 0.583 4.716 16.842 1.00 47.38 121 LEU A N 1
ATOM 924 C CA . LEU A 1 121 ? 1.807 4.148 16.266 1.00 47.38 121 LEU A CA 1
ATOM 925 C C . LEU A 1 121 ? 2.992 5.083 16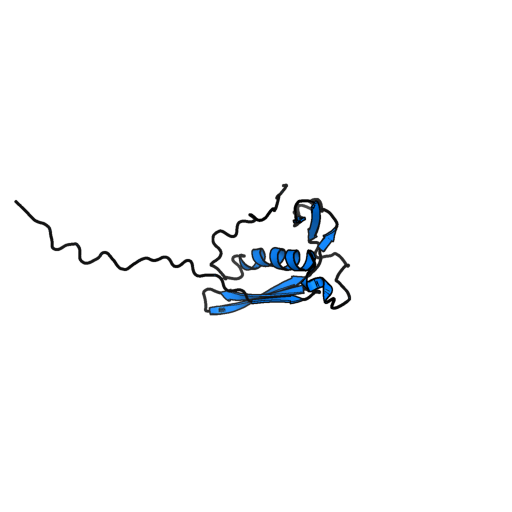.531 1.00 47.38 121 LEU A C 1
ATOM 927 O O . LEU A 1 121 ? 3.433 5.823 15.646 1.00 47.38 121 LEU A O 1
ATOM 931 N N . ARG A 1 122 ? 3.538 5.059 17.751 1.00 43.56 122 ARG A N 1
ATOM 932 C CA . ARG A 1 122 ? 4.932 5.475 17.964 1.00 43.56 122 ARG A CA 1
ATOM 933 C C . ARG A 1 122 ? 5.820 4.269 17.655 1.00 43.56 122 ARG A C 1
ATOM 935 O O . ARG A 1 122 ? 5.642 3.211 18.237 1.00 43.56 122 ARG A O 1
ATOM 942 N N . ASN A 1 123 ? 6.757 4.449 16.724 1.00 42.22 123 ASN A N 1
ATOM 943 C CA . ASN A 1 123 ? 7.789 3.480 16.318 1.00 42.22 123 ASN A CA 1
ATOM 944 C C . ASN A 1 123 ? 7.431 2.381 15.300 1.00 42.22 123 ASN A C 1
ATOM 946 O O . ASN A 1 123 ? 8.215 1.450 15.155 1.00 42.22 123 ASN A O 1
ATOM 950 N N . PHE A 1 124 ? 6.388 2.526 14.470 1.00 42.00 124 PHE A N 1
ATOM 951 C CA . PHE A 1 124 ? 6.451 1.901 13.134 1.00 42.00 124 PHE A CA 1
ATOM 952 C C . PHE A 1 124 ? 7.354 2.776 12.262 1.00 42.00 124 PHE A C 1
ATOM 954 O O . PHE A 1 124 ? 6.917 3.599 11.453 1.00 42.00 124 PHE A O 1
ATOM 961 N N . ALA A 1 125 ? 8.653 2.700 12.549 1.00 35.56 125 ALA A N 1
ATOM 962 C CA . ALA A 1 125 ? 9.638 3.058 11.560 1.00 35.56 125 ALA A CA 1
ATOM 963 C C . ALA A 1 125 ? 9.391 2.153 10.351 1.00 35.56 125 ALA A C 1
ATOM 965 O O . ALA A 1 125 ? 9.018 0.989 10.477 1.00 35.56 125 ALA A O 1
ATOM 966 N N . THR A 1 126 ? 9.625 2.727 9.190 1.00 43.59 126 THR A N 1
ATOM 967 C CA . THR A 1 126 ? 9.947 2.151 7.884 1.00 43.59 126 THR A CA 1
ATOM 968 C C . THR A 1 126 ? 11.072 1.084 7.928 1.00 43.59 126 THR A C 1
ATOM 970 O O . THR A 1 126 ? 11.907 1.006 7.034 1.00 43.59 126 THR A O 1
ATOM 973 N N . GLN A 1 127 ? 11.120 0.265 8.982 1.00 33.56 127 GLN A N 1
ATOM 974 C CA . GLN A 1 127 ? 12.162 -0.689 9.372 1.00 33.56 127 GLN A CA 1
ATOM 975 C C . GLN A 1 127 ? 11.855 -2.124 8.929 1.00 33.56 127 GLN A C 1
ATOM 977 O O . GLN A 1 127 ? 12.308 -3.097 9.524 1.00 33.56 127 GLN A O 1
ATOM 982 N N . SER A 1 128 ? 11.144 -2.272 7.820 1.00 35.81 128 SER A N 1
ATOM 983 C CA . SER A 1 128 ? 11.161 -3.512 7.052 1.00 35.81 128 SER A CA 1
ATOM 984 C C . SER A 1 128 ? 11.543 -3.135 5.626 1.00 35.81 128 SER A C 1
ATOM 986 O O . SER A 1 128 ? 10.701 -2.980 4.756 1.00 35.81 128 SER A O 1
ATOM 988 N N . VAL A 1 129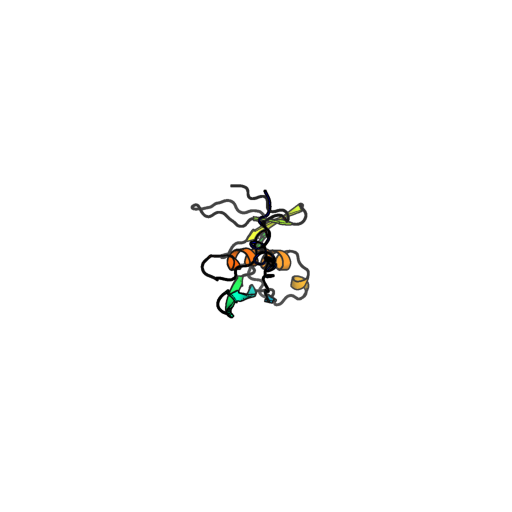 ? 12.842 -2.869 5.451 1.00 38.22 129 VAL A N 1
ATOM 989 C CA . VAL A 1 129 ? 13.537 -2.743 4.157 1.00 38.22 129 VAL A CA 1
ATOM 990 C C . VAL A 1 129 ? 12.951 -1.677 3.209 1.00 38.22 129 VAL A C 1
ATOM 992 O O . VAL A 1 129 ? 12.633 -1.938 2.056 1.00 38.22 129 VAL A O 1
ATOM 995 N N . LEU A 1 130 ? 12.858 -0.425 3.668 1.00 40.47 130 LEU A N 1
ATOM 996 C CA . LEU A 1 130 ? 12.658 0.730 2.784 1.00 40.47 130 LEU A CA 1
ATOM 997 C C . LEU A 1 130 ? 13.943 1.555 2.722 1.00 40.47 130 LEU A C 1
ATOM 999 O O . LEU A 1 130 ? 14.208 2.403 3.575 1.00 40.47 130 LEU A O 1
ATOM 1003 N N . TYR A 1 131 ? 14.753 1.308 1.695 1.00 33.03 131 TYR A N 1
ATOM 1004 C CA . TYR A 1 131 ? 15.819 2.231 1.325 1.00 33.03 131 TYR A CA 1
ATOM 1005 C C . TYR A 1 131 ? 15.162 3.488 0.741 1.00 33.03 131 TYR A C 1
ATOM 1007 O O . TYR A 1 131 ? 14.745 3.507 -0.415 1.00 33.03 131 TYR A O 1
ATOM 1015 N N . ARG A 1 132 ? 15.026 4.541 1.552 1.00 33.66 132 ARG A N 1
ATOM 1016 C CA . ARG A 1 132 ? 14.647 5.870 1.064 1.00 33.66 132 ARG A CA 1
ATOM 1017 C C . ARG A 1 132 ? 15.905 6.511 0.477 1.00 33.66 132 ARG A C 1
ATOM 1019 O O . ARG A 1 132 ? 16.743 7.015 1.216 1.00 33.66 132 ARG A O 1
ATOM 1026 N N . SER A 1 133 ? 16.082 6.408 -0.837 1.00 29.02 133 SER A N 1
ATOM 1027 C CA . SER A 1 133 ? 17.087 7.196 -1.554 1.00 29.02 133 SER A CA 1
ATOM 1028 C C . SER A 1 133 ? 16.467 8.546 -1.919 1.00 29.02 133 SER A C 1
ATOM 1030 O O . SER A 1 133 ? 15.489 8.564 -2.664 1.00 29.02 133 SER A O 1
ATOM 1032 N N . GLY A 1 134 ? 17.036 9.634 -1.382 1.00 35.25 134 GLY A N 1
ATOM 1033 C CA . GLY A 1 134 ? 16.664 11.028 -1.673 1.00 35.25 134 GLY A CA 1
ATOM 1034 C C . GLY A 1 134 ? 15.677 11.634 -0.691 1.00 35.25 134 GLY A C 1
ATOM 1035 O O . GLY A 1 134 ? 14.469 11.347 -0.819 1.00 35.25 134 GLY A O 1
#

Radius of gyration: 21.77 Å; chains: 1; bounding box: 32×33×82 Å

Sequence (134 aa):
MTELAKTKLAVAESNSTELETLKVVIDDGSKAAKLVCTNNQGDLVPLLTQNSFVADFRVSHDGLIPFNYLIDGLQRFSHHSESSNALETTDVAHQYDEISRLNVHHALPFLRSNATGCSSLRNFATQSVLYRSG

Secondary structure (DSSP, 8-state):
-----SS-SS---------PPPPEEEEEETTEEEEEEE-TTS-EEEEEEE--EEESPPPPBTTBPPEEEEETTTEEEEE-TT-S---SS--SGGGGSHHHHHHHHHHGGGGGSTTT-----S---STTT-----

InterPro domains:
  IPR009440 Plasmid segregation protein ParM/StbA, N-terminal [PF06406] (22-108)
  IPR043129 ATPase, nucleotide binding domain [SSF53067] (23-109)

pLDDT: mean 72.14, std 19.73, range [29.02, 93.19]

Foldseek 3Di:
DDDDDPPPPPDDPPPPPPLPDWDKDWDLWLQWIWIWTQAPVRDIFIDIDGLAKDWADDPDDPNDQWQWDQPPVPTIITHDPPHPPRPPDRDPVCVVDPSSVVRVVVGVVVCVPPVNNRDRPDPPDPPPDDPRDD